Protein AF-A0A819LJT8-F1 (afdb_monomer)

Structure (mmCIF, N/CA/C/O backbone):
data_AF-A0A819LJT8-F1
#
_entry.id   AF-A0A819LJT8-F1
#
loop_
_atom_site.group_PDB
_atom_site.id
_atom_site.type_symbol
_atom_site.label_atom_id
_atom_site.label_alt_id
_atom_site.label_comp_id
_atom_site.label_asym_id
_atom_site.label_entity_id
_atom_site.label_seq_id
_atom_site.pdbx_PDB_ins_code
_atom_site.Cartn_x
_atom_site.Cartn_y
_atom_site.Cartn_z
_atom_site.occupancy
_atom_site.B_iso_or_equiv
_atom_site.auth_seq_id
_atom_site.auth_comp_id
_atom_site.auth_asym_id
_atom_site.auth_atom_id
_atom_site.pdbx_PDB_model_num
ATOM 1 N N . GLN A 1 1 ? 2.805 24.625 14.639 1.00 44.22 1 GLN A N 1
ATOM 2 C CA . GLN A 1 1 ? 3.709 23.530 15.040 1.00 44.22 1 GLN A CA 1
ATOM 3 C C . GLN A 1 1 ? 4.334 23.037 13.746 1.00 44.22 1 GLN A C 1
ATOM 5 O O . GLN A 1 1 ? 3.587 22.482 12.946 1.00 44.22 1 GLN A O 1
ATOM 10 N N . PRO A 1 2 ? 5.593 23.384 13.432 1.00 48.84 2 PRO A N 1
ATOM 11 C CA . PRO A 1 2 ? 6.225 22.863 12.228 1.00 48.84 2 PRO A CA 1
ATOM 12 C C . PRO A 1 2 ? 6.358 21.350 12.404 1.00 48.84 2 PRO A C 1
ATOM 14 O O . PRO A 1 2 ? 6.673 20.894 13.498 1.00 48.84 2 PRO A O 1
ATOM 17 N N . PHE A 1 3 ? 6.037 20.587 11.364 1.00 54.81 3 PHE A N 1
ATOM 18 C CA . PHE A 1 3 ? 6.227 19.141 11.353 1.00 54.81 3 PHE A CA 1
AT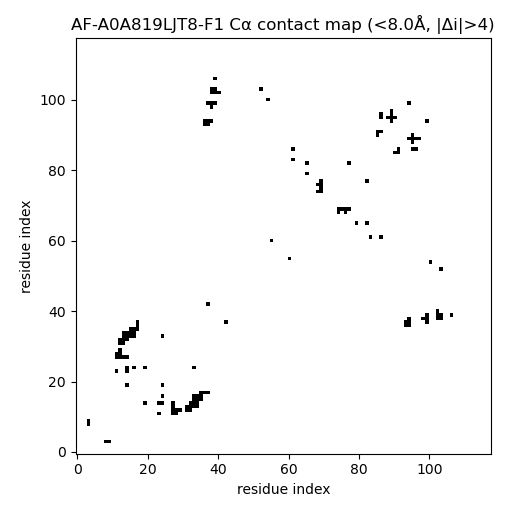OM 19 C C . PHE A 1 3 ? 7.699 18.856 11.670 1.00 54.81 3 PHE A C 1
ATOM 21 O O . PHE A 1 3 ? 8.571 19.302 10.923 1.00 54.81 3 PHE A O 1
ATOM 28 N N . ASP A 1 4 ? 7.956 18.210 12.811 1.00 54.56 4 ASP A N 1
ATOM 29 C CA . ASP A 1 4 ? 9.296 17.843 13.266 1.00 54.56 4 ASP A CA 1
ATOM 30 C C . ASP A 1 4 ? 10.029 17.143 12.107 1.00 54.56 4 ASP A C 1
ATOM 32 O O . ASP A 1 4 ? 9.563 16.145 11.561 1.00 54.56 4 ASP A O 1
ATOM 36 N N . THR A 1 5 ? 11.158 17.709 11.676 1.00 59.12 5 THR A N 1
ATOM 37 C CA . THR A 1 5 ? 11.951 17.259 10.515 1.00 59.12 5 THR A CA 1
ATOM 38 C C . THR A 1 5 ? 12.701 15.943 10.753 1.00 59.12 5 THR A C 1
ATOM 40 O O . THR A 1 5 ? 13.499 15.530 9.911 1.00 59.12 5 THR A O 1
ATOM 43 N N . ASP A 1 6 ? 12.483 15.291 11.896 1.00 77.19 6 ASP A N 1
ATOM 44 C CA . ASP A 1 6 ? 13.071 13.996 12.207 1.00 77.19 6 ASP A CA 1
ATOM 45 C C . ASP A 1 6 ? 12.150 12.872 11.726 1.00 77.19 6 ASP A C 1
ATOM 47 O O . ASP A 1 6 ? 11.093 12.600 12.299 1.00 77.19 6 ASP A O 1
ATOM 51 N N . TYR A 1 7 ? 12.576 12.188 10.663 1.00 74.50 7 TYR A N 1
ATOM 52 C CA . TYR A 1 7 ? 11.880 11.016 10.147 1.00 74.50 7 TYR A CA 1
ATOM 53 C C . TYR A 1 7 ? 11.660 9.963 11.240 1.00 74.50 7 TYR A C 1
ATOM 55 O O . TYR A 1 7 ? 10.617 9.317 11.228 1.00 74.50 7 TYR A O 1
ATOM 63 N N . LYS A 1 8 ? 12.579 9.805 12.204 1.00 78.12 8 LYS A N 1
ATOM 64 C CA . LYS A 1 8 ? 12.410 8.822 13.283 1.00 78.12 8 LYS A CA 1
ATOM 65 C C . LYS A 1 8 ? 11.212 9.146 14.169 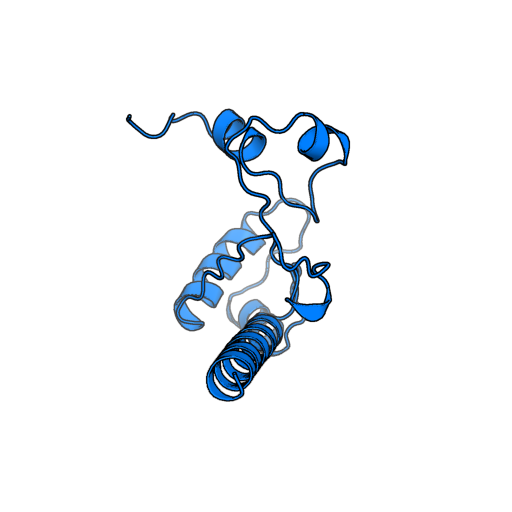1.00 78.12 8 LYS A C 1
ATOM 67 O O . LYS A 1 8 ? 10.364 8.276 14.335 1.00 78.12 8 LYS A O 1
ATOM 72 N N . ASP A 1 9 ? 11.083 10.391 14.634 1.00 81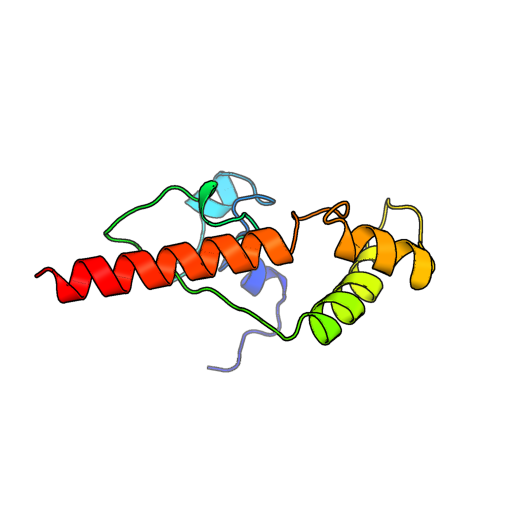.31 9 ASP A N 1
ATOM 73 C CA . ASP A 1 9 ? 9.915 10.826 15.421 1.00 81.31 9 ASP A CA 1
ATOM 74 C C . ASP A 1 9 ? 8.607 10.612 14.641 1.00 81.31 9 ASP A C 1
ATOM 76 O O . ASP A 1 9 ? 7.602 10.177 15.205 1.00 81.31 9 ASP A O 1
ATOM 80 N N . PHE A 1 10 ? 8.618 10.824 13.320 1.00 82.50 10 PHE A N 1
ATOM 81 C CA . PHE A 1 10 ? 7.454 10.527 12.486 1.00 82.50 10 PHE A CA 1
ATOM 82 C C . PHE A 1 10 ? 7.100 9.031 12.473 1.00 82.50 10 PHE A C 1
ATOM 84 O O . PHE A 1 10 ? 5.938 8.678 12.678 1.00 82.50 10 PHE A O 1
ATOM 91 N N . PHE A 1 11 ? 8.064 8.133 12.254 1.00 82.31 11 PHE A N 1
ATOM 92 C CA . PHE A 1 11 ? 7.786 6.690 12.252 1.00 82.31 11 PHE A CA 1
ATOM 93 C C . PHE A 1 11 ? 7.406 6.163 13.647 1.00 82.31 11 PHE A C 1
ATOM 95 O O . PHE A 1 11 ? 6.510 5.330 13.736 1.00 82.31 11 PHE A O 1
ATOM 102 N N . GLU A 1 12 ? 7.971 6.707 14.727 1.00 83.12 12 GLU A N 1
ATOM 103 C CA . GLU A 1 12 ? 7.620 6.347 16.112 1.00 83.12 12 GLU A CA 1
ATOM 104 C C . GLU A 1 12 ? 6.196 6.778 16.513 1.00 83.12 12 GLU A C 1
ATOM 106 O O . GLU A 1 12 ? 5.538 6.119 17.323 1.00 83.12 12 GLU A O 1
ATOM 111 N N . ARG A 1 13 ? 5.683 7.877 15.944 1.00 86.38 13 ARG A N 1
ATOM 112 C CA . ARG A 1 13 ? 4.295 8.334 16.164 1.00 86.38 13 ARG A CA 1
ATOM 113 C C . ARG A 1 13 ? 3.266 7.598 15.314 1.00 86.38 13 ARG A C 1
ATOM 115 O O . ARG A 1 13 ? 2.080 7.611 15.652 1.00 86.38 13 ARG A O 1
ATOM 122 N N . PHE A 1 14 ? 3.709 7.009 14.208 1.00 90.00 14 PHE A N 1
ATOM 123 C CA . PHE A 1 14 ? 2.848 6.384 13.215 1.00 90.00 14 PHE A CA 1
ATOM 124 C C . PHE A 1 14 ? 3.394 5.011 12.789 1.00 90.00 14 PHE A C 1
ATOM 126 O O . PHE A 1 14 ? 3.773 4.850 11.630 1.00 90.00 14 PHE A O 1
ATOM 133 N N . PRO A 1 15 ? 3.464 4.005 13.669 1.00 92.50 15 PRO A N 1
ATOM 134 C CA . PRO A 1 15 ? 3.966 2.688 13.293 1.00 92.50 15 PRO A CA 1
ATOM 135 C C . PRO A 1 15 ? 3.060 2.016 12.247 1.00 92.50 15 PRO A C 1
ATOM 137 O O . PRO A 1 15 ? 1.842 2.235 12.214 1.00 92.50 15 PRO A O 1
ATOM 140 N N . TYR A 1 16 ? 3.664 1.201 11.386 1.00 90.81 16 TYR A N 1
ATOM 141 C CA . TYR A 1 16 ? 2.987 0.303 10.459 1.00 90.81 16 TYR A CA 1
ATOM 142 C C . TYR A 1 16 ? 2.678 -1.023 11.139 1.00 90.81 16 TYR A C 1
ATOM 144 O O . TYR A 1 16 ? 3.586 -1.736 11.559 1.00 90.81 16 TYR A O 1
ATOM 152 N N . VAL A 1 17 ? 1.402 -1.401 11.170 1.00 89.88 17 VAL A N 1
ATOM 153 C CA . VAL A 1 17 ? 0.967 -2.651 11.817 1.00 89.88 17 VAL A CA 1
ATOM 154 C C . VAL A 1 17 ? 1.570 -3.906 11.182 1.00 89.88 17 VAL A C 1
ATOM 156 O O . VAL A 1 17 ? 1.684 -4.926 11.850 1.00 89.88 17 VAL A O 1
ATOM 159 N N . GLU A 1 18 ? 1.943 -3.848 9.902 1.00 89.00 18 GLU A N 1
ATOM 160 C CA . GLU A 1 18 ? 2.524 -4.976 9.171 1.00 89.00 18 GLU A CA 1
ATOM 161 C C . GLU A 1 18 ? 4.061 -4.995 9.107 1.00 89.00 18 GLU A C 1
ATOM 163 O O . GLU A 1 18 ? 4.616 -5.966 8.593 1.00 89.00 18 GLU A O 1
ATOM 168 N N . LEU A 1 19 ? 4.752 -3.952 9.588 1.00 88.81 19 LEU A N 1
ATOM 169 C CA . LEU A 1 19 ? 6.222 -3.855 9.520 1.00 88.81 19 LEU A CA 1
ATOM 170 C C . LEU A 1 19 ? 6.893 -3.659 10.877 1.00 88.81 19 LEU A C 1
ATOM 172 O O . LEU A 1 19 ? 8.014 -4.131 11.059 1.00 88.81 19 LEU A O 1
ATOM 176 N N . ASP A 1 20 ? 6.239 -2.956 11.798 1.00 90.25 20 ASP A N 1
ATOM 177 C CA . ASP A 1 20 ? 6.793 -2.663 13.113 1.00 90.25 20 ASP A CA 1
ATOM 178 C C . ASP A 1 20 ? 6.415 -3.747 14.129 1.00 90.25 20 ASP A C 1
ATOM 180 O O . ASP A 1 20 ? 5.415 -4.455 13.987 1.00 90.25 20 ASP A O 1
ATOM 184 N N . ASP A 1 21 ? 7.237 -3.889 15.169 1.00 89.12 21 ASP A N 1
ATOM 185 C CA . ASP A 1 21 ? 6.978 -4.851 16.234 1.00 89.12 21 ASP A CA 1
ATOM 186 C C . ASP A 1 21 ? 5.836 -4.401 17.168 1.00 89.12 21 ASP A C 1
ATOM 188 O O . ASP A 1 21 ? 5.411 -3.242 17.211 1.00 89.12 21 ASP A O 1
ATOM 192 N N . GLU A 1 22 ? 5.333 -5.342 17.968 1.00 89.62 22 GLU A N 1
ATOM 193 C CA . GLU A 1 22 ? 4.282 -5.070 18.953 1.00 89.62 22 GLU A CA 1
ATOM 194 C C . GLU A 1 22 ? 4.697 -3.982 19.963 1.00 89.62 22 GLU A C 1
ATOM 196 O O . GLU A 1 22 ? 3.868 -3.190 20.418 1.00 89.62 22 GLU A O 1
ATOM 201 N N . GLN A 1 23 ? 5.987 -3.901 20.304 1.00 90.69 23 GLN A N 1
ATOM 202 C CA . GLN A 1 23 ? 6.491 -2.940 21.282 1.00 90.69 23 GLN A CA 1
ATOM 203 C C . GLN A 1 23 ? 6.433 -1.507 20.755 1.00 90.69 23 GLN A C 1
ATOM 205 O O . GLN A 1 23 ? 6.121 -0.605 21.534 1.00 90.69 23 GLN A O 1
ATOM 210 N N . ALA A 1 24 ? 6.672 -1.289 19.463 1.00 89.25 24 ALA A N 1
ATOM 211 C CA . ALA A 1 24 ? 6.509 0.001 18.805 1.00 89.25 24 ALA A CA 1
ATOM 212 C C . ALA A 1 24 ? 5.057 0.486 18.907 1.00 89.25 24 ALA A C 1
ATOM 214 O O . ALA A 1 24 ? 4.812 1.648 19.224 1.00 89.25 24 ALA A O 1
ATOM 215 N N . ILE A 1 25 ? 4.087 -0.418 18.741 1.00 87.88 25 ILE A N 1
ATOM 216 C CA . ILE A 1 25 ? 2.656 -0.108 18.871 1.00 87.88 25 ILE A CA 1
ATOM 217 C C . ILE A 1 25 ? 2.281 0.190 20.330 1.00 87.88 25 ILE A C 1
ATOM 219 O O . ILE A 1 25 ? 1.589 1.174 20.603 1.00 87.88 25 ILE A O 1
ATOM 223 N N . ILE A 1 26 ? 2.744 -0.629 21.282 1.00 89.44 26 ILE A N 1
ATOM 224 C CA . ILE A 1 26 ? 2.460 -0.447 22.716 1.00 89.44 26 ILE A CA 1
ATOM 225 C C . ILE A 1 26 ? 3.057 0.867 23.235 1.00 89.44 26 ILE A C 1
ATOM 227 O O . ILE A 1 26 ? 2.408 1.579 24.004 1.00 89.44 26 ILE A O 1
ATOM 231 N 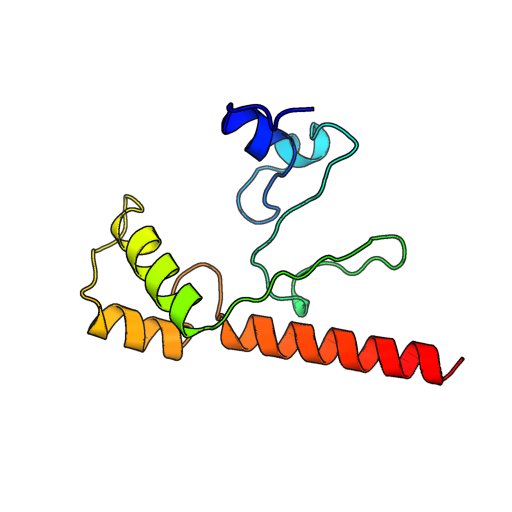N . LYS A 1 27 ? 4.283 1.198 22.814 1.00 89.19 27 LYS A N 1
ATOM 232 C CA . LYS A 1 27 ? 5.018 2.400 23.241 1.00 89.19 27 LYS A CA 1
ATOM 233 C C . LYS A 1 27 ? 4.708 3.635 22.393 1.00 89.19 27 LYS A C 1
ATOM 235 O O . LYS A 1 27 ? 5.232 4.708 22.691 1.00 89.19 27 LYS A O 1
ATOM 240 N N . MET A 1 28 ? 3.859 3.506 21.372 1.00 88.62 28 MET A N 1
ATOM 241 C CA . MET A 1 28 ? 3.493 4.595 20.471 1.00 88.62 28 MET A CA 1
ATOM 242 C C . MET A 1 28 ? 2.978 5.806 21.256 1.00 88.62 28 MET A C 1
ATOM 244 O O . MET A 1 28 ? 2.050 5.717 22.071 1.00 88.62 28 MET A O 1
ATOM 248 N N . ARG A 1 29 ? 3.551 6.975 20.963 1.00 84.25 29 ARG A N 1
ATOM 249 C CA . ARG A 1 29 ? 3.143 8.248 21.563 1.00 84.25 29 ARG A CA 1
ATOM 250 C C . ARG A 1 29 ? 1.697 8.593 21.186 1.00 84.25 29 ARG A C 1
ATOM 252 O O . ARG A 1 29 ? 1.291 8.436 20.037 1.00 84.25 29 ARG A O 1
ATOM 259 N N . ARG A 1 30 ? 0.917 9.111 22.146 1.00 85.56 30 ARG A N 1
ATOM 260 C CA . ARG A 1 30 ? -0.487 9.518 21.938 1.00 85.56 30 ARG A CA 1
ATOM 261 C C . ARG A 1 30 ? -0.686 11.034 22.102 1.00 85.56 30 ARG A C 1
ATOM 263 O O . ARG A 1 30 ? -0.049 11.617 22.980 1.00 85.56 30 ARG A O 1
ATOM 270 N N . PRO A 1 31 ? -1.580 11.666 21.313 1.00 84.25 31 PRO A N 1
ATOM 271 C CA . PRO A 1 31 ? -2.384 11.073 20.236 1.00 84.25 31 PRO A CA 1
ATOM 272 C C . PRO A 1 31 ? -1.527 10.697 19.012 1.00 84.25 31 PRO A C 1
ATOM 274 O O . PRO A 1 31 ? -0.632 11.443 18.627 1.00 84.25 31 PRO A O 1
ATOM 277 N N . GLY A 1 32 ? -1.810 9.533 18.424 1.00 84.69 32 GLY A N 1
ATOM 278 C CA . GLY A 1 32 ? -1.097 8.952 17.281 1.00 84.69 32 GLY A CA 1
ATOM 279 C C . GLY A 1 32 ? -2.033 8.056 16.470 1.00 84.69 32 GLY A C 1
ATOM 280 O O . GLY A 1 32 ? -3.162 7.798 16.901 1.00 84.69 32 GLY A O 1
ATOM 281 N N . ALA A 1 33 ? -1.593 7.607 15.296 1.00 89.94 33 ALA A N 1
ATOM 282 C CA . ALA A 1 33 ? -2.393 6.756 14.417 1.00 89.94 33 ALA A CA 1
ATOM 283 C C . ALA A 1 33 ? -1.569 5.579 13.898 1.00 89.94 33 ALA A C 1
ATOM 285 O O . ALA A 1 33 ? -0.416 5.740 13.513 1.00 89.94 33 ALA A O 1
ATOM 286 N N . LEU A 1 34 ? -2.187 4.404 13.845 1.00 92.00 34 LEU A N 1
ATOM 287 C CA . LEU A 1 34 ? -1.586 3.244 13.201 1.00 92.00 34 LEU A CA 1
ATOM 288 C C . LEU A 1 34 ? -1.697 3.400 11.684 1.00 92.00 34 LEU A C 1
ATOM 290 O O . LEU A 1 34 ? -2.745 3.810 11.176 1.00 92.00 34 LEU A O 1
ATOM 294 N N . ARG A 1 35 ? -0.625 3.069 10.965 1.00 91.56 35 ARG A N 1
ATOM 295 C CA . ARG A 1 35 ? -0.605 3.033 9.501 1.00 91.56 35 ARG A CA 1
ATOM 296 C C . ARG A 1 35 ? -0.671 1.598 9.010 1.00 91.56 35 ARG A C 1
ATOM 298 O O . ARG A 1 35 ? -0.229 0.678 9.692 1.00 91.56 35 ARG A O 1
ATOM 305 N N . SER A 1 36 ? -1.223 1.416 7.817 1.00 91.12 36 SER A N 1
ATOM 306 C CA . SER A 1 36 ? -1.205 0.122 7.152 1.00 91.12 36 SER A CA 1
ATOM 307 C C . SER A 1 36 ? -1.379 0.249 5.646 1.00 91.12 36 SER A C 1
ATOM 309 O O . SER A 1 36 ? -2.124 1.111 5.180 1.00 91.12 36 SER A O 1
ATOM 311 N N . HIS A 1 37 ? -0.727 -0.647 4.909 1.00 90.69 37 HIS A N 1
ATOM 312 C CA . HIS A 1 37 ? -0.983 -0.943 3.498 1.00 90.69 37 HIS A CA 1
ATOM 313 C C . HIS A 1 37 ? -1.809 -2.225 3.313 1.00 90.69 37 HIS A C 1
ATOM 315 O O . HIS A 1 37 ? -1.959 -2.714 2.191 1.00 90.69 37 HIS A O 1
ATOM 321 N N . LEU A 1 38 ? -2.301 -2.826 4.401 1.00 90.62 38 LEU A N 1
ATOM 322 C CA . LEU A 1 38 ? -3.133 -4.018 4.319 1.00 90.62 38 LEU A CA 1
ATOM 323 C C . LEU A 1 38 ? -4.499 -3.680 3.705 1.00 90.62 38 LEU A C 1
ATOM 325 O O . LEU A 1 38 ? -5.072 -2.630 4.008 1.00 90.62 38 LEU A O 1
ATOM 329 N N . PRO A 1 39 ? -5.064 -4.580 2.884 1.00 90.00 39 PRO A N 1
ATOM 330 C CA . PRO A 1 39 ? -6.432 -4.428 2.417 1.00 90.00 39 PRO A CA 1
ATOM 331 C C . PRO A 1 39 ? -7.408 -4.425 3.600 1.00 90.00 39 PRO A C 1
ATOM 333 O O . PRO A 1 39 ? -7.182 -5.081 4.620 1.00 90.00 39 PRO A O 1
ATOM 336 N N . MET A 1 40 ? -8.531 -3.718 3.448 1.00 87.50 40 MET A N 1
ATOM 337 C CA . MET A 1 40 ? -9.503 -3.495 4.530 1.00 87.50 40 MET A CA 1
ATOM 338 C C . MET A 1 40 ? -10.047 -4.784 5.161 1.00 87.50 40 MET A C 1
ATOM 340 O O . MET A 1 40 ? -10.389 -4.785 6.338 1.00 87.50 40 MET A O 1
ATOM 344 N N . ASN A 1 41 ? -10.098 -5.890 4.414 1.00 88.25 41 ASN A N 1
ATOM 345 C CA . ASN A 1 41 ? -10.531 -7.198 4.917 1.00 88.25 41 ASN A CA 1
ATOM 346 C C . ASN A 1 41 ? -9.501 -7.900 5.825 1.00 88.25 41 ASN A C 1
ATOM 348 O O . ASN A 1 41 ? -9.839 -8.889 6.470 1.00 88.25 41 ASN A O 1
ATOM 352 N N . ARG A 1 42 ? -8.256 -7.413 5.881 1.00 90.19 42 ARG A N 1
ATOM 353 C CA . ARG A 1 42 ? -7.194 -7.912 6.772 1.00 90.19 42 ARG A CA 1
ATOM 354 C C . ARG A 1 42 ? -6.968 -7.021 7.989 1.00 90.19 42 ARG A C 1
ATOM 356 O O . ARG A 1 42 ? -6.215 -7.401 8.880 1.00 90.19 42 ARG A O 1
ATOM 363 N N . ILE A 1 43 ? -7.611 -5.857 8.042 1.00 89.31 43 ILE A N 1
ATOM 364 C CA . ILE A 1 43 ? -7.556 -4.961 9.196 1.00 89.31 43 ILE A CA 1
ATOM 365 C C . ILE A 1 43 ? -8.707 -5.326 10.146 1.00 89.31 43 ILE A C 1
ATOM 367 O O . ILE A 1 43 ? -9.868 -5.267 9.732 1.00 89.31 43 ILE A O 1
ATOM 371 N N . PRO A 1 44 ? -8.436 -5.667 11.422 1.00 88.38 44 PRO A N 1
ATOM 372 C CA . PRO A 1 44 ? -9.487 -5.911 12.400 1.00 88.38 44 PRO A CA 1
ATOM 373 C C . PRO A 1 44 ? -10.410 -4.697 12.532 1.00 88.38 44 PRO A C 1
ATOM 375 O O . PRO A 1 44 ? -9.970 -3.570 12.792 1.00 88.38 44 PRO A O 1
ATOM 378 N N . TYR A 1 45 ? -11.707 -4.923 12.344 1.00 86.94 45 TYR A N 1
ATOM 379 C CA . TYR A 1 45 ? -12.688 -3.858 12.465 1.00 86.94 45 TYR A CA 1
ATOM 380 C C . TYR A 1 45 ? -13.037 -3.582 13.932 1.00 86.94 45 TYR A C 1
ATOM 382 O O . TYR A 1 45 ? -13.284 -4.498 14.712 1.00 86.94 45 TYR A O 1
ATOM 390 N N . ASN A 1 46 ? -13.104 -2.302 14.288 1.00 88.81 46 ASN A N 1
ATOM 391 C CA . ASN A 1 46 ? -13.556 -1.814 15.581 1.00 88.81 46 ASN A CA 1
ATOM 392 C C . ASN A 1 46 ? -14.474 -0.604 15.362 1.00 88.81 46 ASN A C 1
ATOM 394 O O . ASN A 1 46 ? -14.072 0.383 14.745 1.00 88.81 46 ASN A O 1
ATOM 398 N N . SER A 1 47 ? -15.699 -0.664 15.887 1.00 88.81 47 SER A N 1
ATOM 399 C CA . SER A 1 47 ? -16.699 0.401 15.733 1.00 88.81 47 SER A CA 1
ATOM 400 C C . SER A 1 47 ? -16.319 1.712 16.429 1.00 88.81 47 SER A C 1
ATOM 402 O O . SER A 1 47 ? -16.804 2.769 16.039 1.00 88.81 47 SER A O 1
ATOM 404 N N . GLN A 1 48 ? -15.430 1.661 17.424 1.00 90.75 48 GLN A N 1
ATOM 405 C CA . GLN A 1 48 ? -14.925 2.834 18.145 1.00 90.75 48 GLN A CA 1
ATOM 406 C C . GLN A 1 48 ? -13.703 3.473 17.467 1.00 90.75 48 GLN A C 1
ATOM 408 O O . GLN A 1 48 ? -13.271 4.558 17.859 1.00 90.75 48 GLN A O 1
ATOM 413 N N . ALA A 1 49 ? -13.118 2.811 16.464 1.00 90.31 49 ALA A N 1
ATOM 414 C CA . ALA A 1 49 ? -11.961 3.321 15.741 1.00 90.31 49 ALA A CA 1
ATOM 415 C C . ALA A 1 49 ? -12.380 4.184 14.541 1.00 90.31 49 ALA A C 1
ATOM 417 O O . ALA A 1 49 ? -13.386 3.937 13.873 1.00 90.31 49 ALA A O 1
ATOM 418 N N . LYS A 1 50 ? -11.559 5.192 14.231 1.00 89.62 50 LYS A N 1
ATOM 419 C CA . LYS A 1 50 ? -11.681 5.990 13.006 1.00 89.62 50 LYS A CA 1
ATOM 420 C C . LYS A 1 50 ? -10.697 5.466 11.968 1.00 89.62 50 LYS A C 1
ATOM 422 O O . LYS A 1 50 ? -9.536 5.229 12.283 1.00 89.62 50 LYS A O 1
ATOM 427 N N . TYR A 1 51 ? -11.170 5.326 10.735 1.00 89.12 51 TYR A N 1
ATOM 428 C CA . TYR A 1 51 ? -10.390 4.818 9.611 1.00 89.12 51 TYR A CA 1
ATOM 429 C C . TYR A 1 51 ? -10.244 5.929 8.577 1.00 89.12 51 TYR A C 1
ATOM 431 O O . TYR A 1 51 ? -11.244 6.520 8.171 1.00 89.12 51 TYR A O 1
ATOM 439 N N . ILE A 1 52 ? -9.008 6.208 8.167 1.00 90.12 52 ILE A N 1
ATOM 440 C CA . ILE A 1 52 ? -8.686 7.169 7.112 1.00 90.12 52 ILE A CA 1
ATOM 441 C 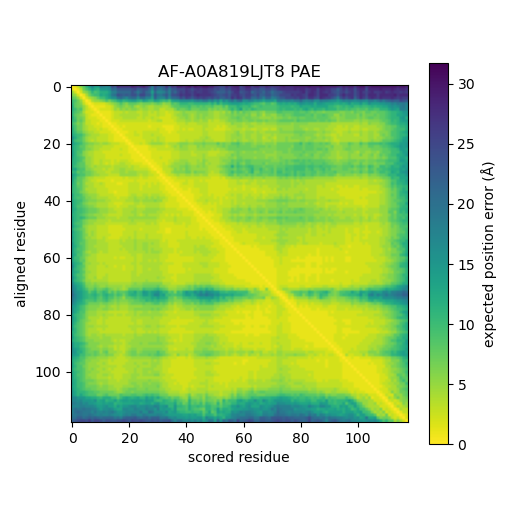C . ILE A 1 52 ? -8.025 6.376 5.989 1.00 90.12 52 ILE A C 1
ATOM 443 O O . ILE A 1 52 ? -6.952 5.812 6.191 1.00 90.12 52 ILE A O 1
ATOM 447 N N . CYS A 1 53 ? -8.668 6.322 4.824 1.00 89.88 53 CYS A N 1
ATOM 448 C CA . CYS A 1 53 ? -8.082 5.723 3.631 1.00 89.88 53 CYS A CA 1
ATOM 449 C C . CYS A 1 53 ? -7.525 6.821 2.722 1.00 89.88 53 CYS A C 1
ATOM 451 O O . CYS A 1 53 ? -8.183 7.837 2.493 1.00 89.88 53 CYS A O 1
ATOM 453 N N . VAL A 1 54 ? -6.316 6.613 2.203 1.00 91.19 54 VAL A N 1
ATOM 454 C CA . VAL A 1 54 ? -5.666 7.529 1.264 1.00 91.19 54 VAL A CA 1
ATOM 455 C C . VAL A 1 54 ? -5.546 6.832 -0.083 1.00 91.19 54 VAL A C 1
ATOM 457 O O . VAL A 1 54 ? -4.790 5.876 -0.231 1.00 91.19 54 VAL A O 1
ATOM 460 N N . ILE A 1 55 ? -6.279 7.336 -1.073 1.00 90.81 55 ILE A N 1
ATOM 461 C CA . ILE A 1 55 ? -6.264 6.838 -2.449 1.00 90.81 55 ILE A CA 1
ATOM 462 C C . ILE A 1 55 ? -5.642 7.914 -3.344 1.00 90.81 55 ILE A C 1
ATOM 464 O O . ILE A 1 55 ? -5.864 9.109 -3.159 1.00 90.81 55 ILE A O 1
ATOM 468 N N . ARG A 1 56 ? -4.838 7.490 -4.319 1.00 94.56 56 ARG A N 1
ATOM 469 C CA . ARG A 1 56 ? -4.196 8.353 -5.324 1.00 94.56 56 ARG A CA 1
ATOM 470 C C . ARG A 1 56 ? -4.429 7.792 -6.717 1.00 94.56 56 ARG A C 1
ATOM 472 O O . ARG A 1 56 ? -4.699 6.607 -6.839 1.00 94.56 56 ARG A O 1
ATOM 479 N N . ASN A 1 57 ? -4.272 8.608 -7.757 1.00 95.94 57 ASN A N 1
ATOM 480 C CA . ASN A 1 57 ? -4.343 8.134 -9.140 1.00 95.94 57 ASN A CA 1
ATOM 481 C C . ASN A 1 57 ? -3.386 6.934 -9.352 1.00 95.94 57 ASN A C 1
ATOM 483 O O . ASN A 1 57 ? -2.199 7.066 -9.039 1.00 95.94 57 ASN A O 1
ATOM 487 N N . PRO A 1 58 ? -3.852 5.787 -9.889 1.00 95.06 58 PRO A N 1
ATOM 488 C CA . PRO A 1 58 ? -3.023 4.589 -10.055 1.00 95.06 58 PRO A CA 1
ATOM 489 C C . PRO A 1 58 ? -1.785 4.819 -10.928 1.00 95.06 58 PRO A C 1
ATOM 491 O O . PRO A 1 58 ? -0.770 4.157 -10.728 1.00 95.06 58 PRO A O 1
ATOM 494 N N . LYS A 1 59 ? -1.825 5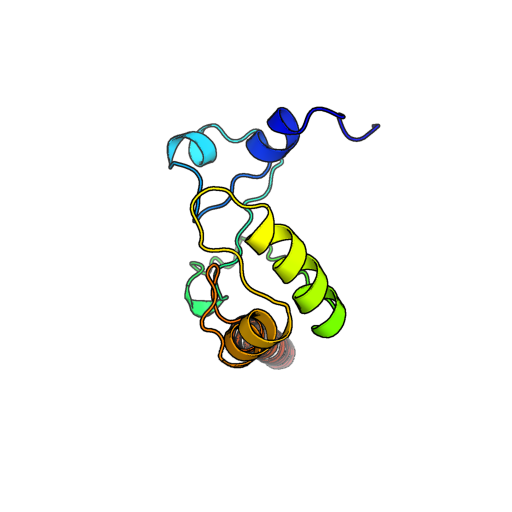.784 -11.858 1.00 95.81 59 LYS A N 1
ATOM 495 C CA . LYS A 1 59 ? -0.659 6.160 -12.673 1.00 95.81 59 LYS A CA 1
ATOM 496 C C . LYS A 1 59 ? 0.454 6.752 -11.807 1.00 95.81 59 LYS A C 1
ATOM 498 O O . LYS A 1 59 ? 1.608 6.348 -11.931 1.00 95.81 59 LYS A O 1
ATOM 503 N N . ASP A 1 60 ? 0.098 7.642 -10.881 1.00 97.31 60 ASP A N 1
ATOM 504 C CA . ASP A 1 60 ? 1.056 8.254 -9.953 1.00 97.31 60 ASP A CA 1
ATOM 505 C C . ASP A 1 60 ? 1.581 7.233 -8.940 1.00 97.31 60 ASP A C 1
ATOM 507 O O . ASP A 1 60 ? 2.766 7.237 -8.603 1.00 97.31 60 ASP A O 1
ATOM 511 N N . VAL A 1 61 ? 0.705 6.337 -8.469 1.00 96.44 61 VAL A N 1
ATOM 512 C CA . VAL A 1 61 ? 1.082 5.242 -7.563 1.00 96.44 61 VAL A CA 1
ATOM 513 C C . VAL A 1 61 ? 2.084 4.315 -8.240 1.00 96.44 61 VAL A C 1
ATOM 515 O O . VAL A 1 61 ? 3.120 4.028 -7.650 1.00 96.44 61 VAL A O 1
ATOM 518 N N . CYS A 1 62 ? 1.824 3.906 -9.484 1.00 97.06 62 CYS A N 1
ATOM 519 C CA . CYS A 1 62 ? 2.710 3.027 -10.240 1.00 97.06 62 CYS A CA 1
ATOM 520 C C . CYS A 1 62 ? 4.119 3.621 -10.376 1.00 97.06 62 CYS A C 1
ATOM 522 O O . CYS A 1 62 ? 5.104 2.943 -10.092 1.00 97.06 62 CYS A O 1
ATOM 524 N N . VAL A 1 63 ? 4.235 4.895 -10.764 1.00 96.88 63 VAL A N 1
ATOM 525 C CA . VAL A 1 63 ? 5.544 5.555 -10.920 1.00 96.88 63 VAL A CA 1
ATOM 526 C C . VAL A 1 63 ? 6.250 5.719 -9.572 1.00 96.88 63 VAL A C 1
ATOM 528 O O . VAL A 1 63 ? 7.435 5.406 -9.452 1.00 96.88 63 VAL A O 1
ATOM 531 N N . SER A 1 64 ? 5.530 6.161 -8.536 1.00 96.31 64 SER A N 1
ATOM 532 C CA . SER A 1 64 ? 6.088 6.293 -7.185 1.00 96.31 64 SER A CA 1
ATOM 533 C C . SER A 1 64 ? 6.585 4.950 -6.650 1.00 96.31 64 SER A C 1
ATOM 535 O O . SER A 1 64 ? 7.656 4.880 -6.044 1.00 96.31 64 SER A O 1
ATOM 537 N N . TYR A 1 65 ? 5.822 3.881 -6.876 1.00 95.81 65 TYR A N 1
ATOM 538 C CA . TYR A 1 65 ? 6.168 2.557 -6.390 1.00 95.81 65 TYR A CA 1
ATOM 539 C C . TYR A 1 65 ? 7.334 1.956 -7.187 1.00 95.81 65 TYR A C 1
ATOM 541 O O . TYR A 1 65 ? 8.229 1.368 -6.590 1.00 95.81 65 TYR A O 1
ATOM 549 N N . TYR A 1 66 ? 7.421 2.200 -8.495 1.00 96.62 66 TYR A N 1
ATOM 550 C CA . TYR A 1 66 ? 8.581 1.806 -9.300 1.00 96.62 66 TYR A CA 1
ATOM 551 C C . TYR A 1 66 ? 9.893 2.381 -8.744 1.00 96.62 66 TYR A C 1
ATOM 553 O O . TYR A 1 66 ? 10.874 1.655 -8.558 1.00 96.62 66 TYR A O 1
ATOM 561 N N . ILE A 1 67 ? 9.900 3.681 -8.430 1.00 95.81 67 ILE A N 1
ATOM 562 C CA . ILE A 1 67 ? 11.074 4.358 -7.863 1.00 95.81 67 ILE A CA 1
ATOM 563 C C . ILE A 1 67 ? 11.405 3.781 -6.483 1.00 95.81 67 ILE A C 1
ATOM 565 O O . ILE A 1 67 ? 12.567 3.464 -6.219 1.00 95.81 67 ILE A O 1
ATOM 569 N N . PHE A 1 68 ? 10.396 3.604 -5.623 1.00 93.75 68 PHE A N 1
ATOM 570 C CA . PHE A 1 68 ? 10.580 3.015 -4.296 1.00 93.75 68 PHE A CA 1
ATOM 571 C C . PHE A 1 68 ? 11.145 1.592 -4.384 1.00 93.75 68 PHE A C 1
ATOM 573 O O . PHE A 1 68 ? 12.178 1.312 -3.785 1.00 93.75 68 PHE A O 1
ATOM 580 N N . TYR A 1 69 ? 10.535 0.721 -5.190 1.00 94.25 69 TYR A N 1
ATOM 581 C CA . TYR A 1 69 ? 10.931 -0.676 -5.364 1.00 94.25 69 TYR A CA 1
ATOM 582 C C . TYR A 1 69 ? 12.389 -0.804 -5.814 1.00 94.25 69 TYR A C 1
ATOM 584 O O . TYR A 1 69 ? 13.150 -1.580 -5.249 1.00 94.25 69 TYR A O 1
ATOM 592 N N . ASN A 1 70 ? 12.812 0.007 -6.785 1.00 92.94 70 ASN A N 1
ATOM 593 C CA . ASN A 1 70 ? 14.178 -0.026 -7.313 1.00 92.94 70 ASN A CA 1
ATOM 594 C C . ASN A 1 70 ? 15.227 0.675 -6.436 1.00 92.94 70 ASN A C 1
ATOM 596 O O . ASN A 1 70 ? 16.422 0.613 -6.759 1.00 92.94 70 ASN A O 1
ATOM 600 N N . THR A 1 71 ? 14.786 1.363 -5.383 1.00 92.06 71 THR A N 1
ATOM 601 C CA . THR A 1 71 ? 15.636 1.978 -4.350 1.00 92.06 71 THR A CA 1
ATOM 602 C C . THR A 1 71 ? 15.665 1.125 -3.082 1.00 92.06 71 THR A C 1
ATOM 604 O O . THR A 1 71 ? 16.612 1.205 -2.301 1.00 92.06 71 THR A O 1
ATOM 607 N N . TRP A 1 72 ? 14.654 0.279 -2.883 1.00 87.75 72 TRP A N 1
ATOM 608 C CA . TRP A 1 72 ? 14.585 -0.645 -1.767 1.00 87.75 72 TRP A CA 1
ATOM 609 C C . TRP A 1 72 ? 15.692 -1.696 -1.903 1.00 87.75 72 TRP A C 1
ATOM 611 O O . TRP A 1 72 ? 15.755 -2.455 -2.870 1.00 87.75 72 TRP A O 1
ATOM 621 N N . GLY A 1 73 ? 16.630 -1.700 -0.956 1.00 78.94 73 GLY A N 1
ATOM 622 C CA . GLY A 1 73 ? 17.724 -2.666 -0.946 1.00 78.94 73 GLY A CA 1
ATOM 623 C C . GLY A 1 73 ? 17.212 -4.102 -0.799 1.00 78.94 73 GLY A C 1
ATOM 624 O O . GLY A 1 73 ? 16.235 -4.351 -0.100 1.00 78.94 73 GLY A O 1
ATOM 625 N N . GLY A 1 74 ? 17.893 -5.056 -1.437 1.00 79.44 74 GLY A N 1
ATOM 626 C CA . GLY A 1 74 ? 17.599 -6.487 -1.286 1.00 79.44 74 GLY A CA 1
ATOM 627 C C . GLY A 1 74 ? 16.614 -7.076 -2.300 1.00 79.44 74 GLY A C 1
ATOM 628 O O . GLY A 1 74 ? 16.368 -8.278 -2.253 1.00 79.44 74 GLY A O 1
ATOM 629 N N . VAL A 1 75 ? 16.100 -6.287 -3.251 1.00 84.12 75 VAL A N 1
ATOM 630 C CA . VAL A 1 75 ? 15.300 -6.796 -4.378 1.00 84.12 75 VAL A CA 1
ATOM 631 C C . VAL A 1 75 ? 16.024 -6.632 -5.713 1.00 84.12 75 VAL A C 1
ATOM 633 O O . VAL A 1 75 ? 16.847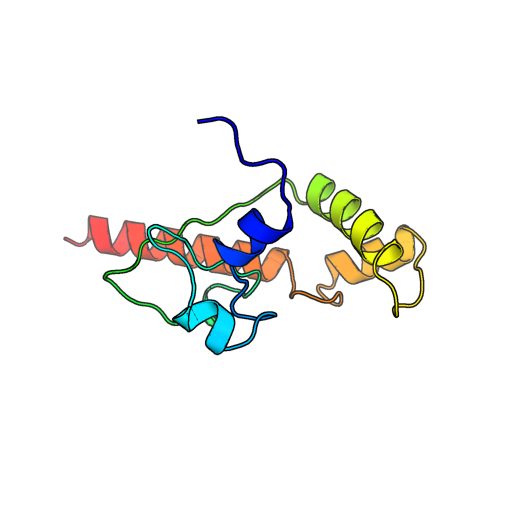 -5.734 -5.908 1.00 84.12 75 VAL A O 1
ATOM 636 N N . ARG A 1 76 ? 15.725 -7.524 -6.664 1.00 89.06 76 ARG A N 1
ATOM 637 C CA . ARG A 1 76 ? 16.222 -7.402 -8.038 1.00 89.06 76 ARG A CA 1
ATOM 638 C C . ARG A 1 76 ? 15.591 -6.169 -8.677 1.00 89.06 76 ARG A C 1
ATOM 640 O O . ARG A 1 76 ? 14.372 -6.079 -8.748 1.00 89.06 76 ARG A O 1
ATOM 647 N N . ARG A 1 77 ? 16.419 -5.273 -9.214 1.00 92.69 77 ARG A N 1
ATOM 648 C CA . ARG A 1 77 ? 15.929 -4.109 -9.961 1.00 92.69 77 ARG A CA 1
ATOM 649 C C . ARG A 1 77 ? 15.167 -4.558 -11.207 1.00 92.69 77 ARG A C 1
ATOM 651 O O . ARG A 1 77 ? 15.625 -5.449 -11.929 1.00 92.69 77 ARG A O 1
ATOM 658 N N . LEU A 1 78 ? 14.033 -3.920 -11.453 1.00 94.81 78 LEU A N 1
ATOM 659 C CA . LEU A 1 78 ? 13.189 -4.145 -12.621 1.00 94.81 78 LEU A CA 1
ATOM 660 C C . LEU A 1 78 ? 13.273 -2.937 -13.547 1.00 94.81 78 LEU A C 1
ATOM 662 O O . LEU A 1 78 ? 13.403 -1.804 -13.080 1.00 94.81 78 LEU A O 1
ATOM 666 N N . ASN A 1 79 ? 13.172 -3.170 -14.855 1.00 97.06 79 ASN A N 1
ATOM 667 C CA . ASN A 1 79 ? 12.833 -2.078 -15.763 1.00 97.06 79 ASN A CA 1
ATOM 668 C C . ASN A 1 79 ? 11.345 -1.712 -15.601 1.00 97.06 79 ASN A C 1
ATOM 670 O O . ASN A 1 79 ? 10.586 -2.430 -14.942 1.00 97.06 79 ASN A O 1
ATOM 674 N N . PHE A 1 80 ? 10.940 -0.574 -16.163 1.00 97.31 80 PHE A N 1
ATOM 675 C CA . PHE A 1 80 ? 9.585 -0.070 -15.963 1.00 97.31 80 PHE A CA 1
ATOM 676 C C . PHE A 1 80 ? 8.515 -1.020 -16.513 1.00 97.31 80 PHE A C 1
ATOM 678 O O . PHE A 1 80 ? 7.544 -1.272 -15.813 1.00 97.31 80 PHE A O 1
ATOM 685 N N . ASP A 1 81 ? 8.719 -1.611 -17.691 1.00 98.06 81 ASP A N 1
ATOM 686 C CA . ASP A 1 81 ? 7.732 -2.507 -18.312 1.00 98.06 81 ASP A CA 1
ATOM 687 C C . ASP A 1 81 ? 7.494 -3.765 -17.464 1.00 98.06 81 ASP A C 1
ATOM 689 O O . ASP A 1 81 ? 6.358 -4.130 -17.175 1.00 98.06 81 ASP A O 1
ATOM 693 N N . GLN A 1 82 ? 8.567 -4.394 -16.976 1.00 97.31 82 GLN A N 1
ATOM 694 C CA . GLN A 1 82 ? 8.481 -5.548 -16.075 1.00 97.31 82 GLN A CA 1
ATOM 695 C C . GLN A 1 82 ? 7.772 -5.199 -14.767 1.00 97.31 82 GLN A C 1
ATOM 697 O O . GLN A 1 82 ? 6.960 -5.978 -14.269 1.00 97.31 82 GLN A O 1
ATOM 702 N N . PHE A 1 83 ? 8.100 -4.039 -14.195 1.00 97.19 83 PHE A N 1
ATOM 703 C CA . PHE A 1 83 ? 7.448 -3.559 -12.986 1.00 97.19 83 PHE A CA 1
ATOM 704 C C . PHE A 1 83 ? 5.959 -3.294 -13.225 1.00 97.19 83 PHE A C 1
ATOM 706 O O . PHE A 1 83 ? 5.137 -3.707 -12.413 1.00 97.19 83 PHE A O 1
ATOM 713 N N . PHE A 1 84 ? 5.614 -2.631 -14.329 1.00 97.50 84 PHE A N 1
ATOM 714 C CA . PHE A 1 84 ? 4.245 -2.272 -14.681 1.00 97.50 84 PHE A CA 1
ATOM 715 C C . PHE A 1 84 ? 3.364 -3.513 -14.845 1.00 97.50 84 PHE A C 1
ATOM 717 O O . PHE A 1 84 ? 2.282 -3.570 -14.264 1.00 97.50 84 PHE A O 1
ATOM 724 N N . GLU A 1 85 ? 3.854 -4.542 -15.540 1.00 97.75 85 GLU A N 1
ATOM 725 C CA . GLU A 1 85 ? 3.148 -5.823 -15.665 1.00 97.75 85 GLU A CA 1
ATOM 726 C C . GLU A 1 85 ? 2.885 -6.469 -14.297 1.00 97.75 85 GLU A C 1
ATOM 728 O O . GLU A 1 85 ? 1.768 -6.898 -14.006 1.00 97.75 85 GLU A O 1
ATOM 733 N N . LEU A 1 86 ? 3.883 -6.488 -13.407 1.00 96.69 86 LEU A N 1
ATOM 734 C CA . LEU A 1 86 ? 3.707 -7.017 -12.050 1.00 9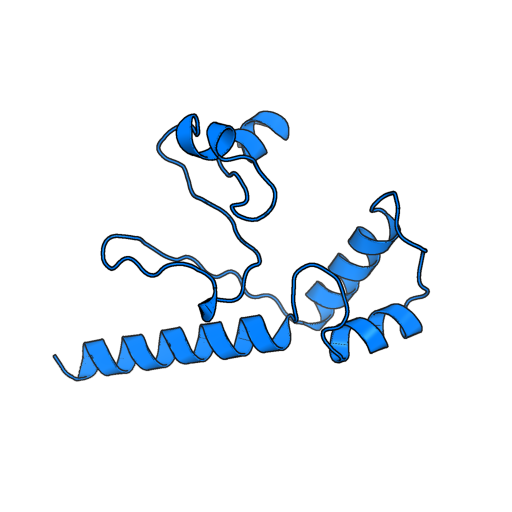6.69 86 LEU A CA 1
ATOM 735 C C . LEU A 1 86 ? 2.761 -6.159 -11.201 1.00 96.69 86 LEU A C 1
ATOM 737 O O . LEU A 1 86 ? 2.017 -6.712 -10.390 1.00 96.69 86 LEU A O 1
ATOM 741 N N . PHE A 1 87 ? 2.779 -4.837 -11.380 1.00 96.56 87 PHE A N 1
ATOM 742 C CA . PHE A 1 87 ? 1.889 -3.899 -10.698 1.00 96.56 87 PHE A CA 1
ATOM 743 C C . PHE A 1 87 ? 0.430 -4.135 -11.089 1.00 96.56 87 PHE A C 1
ATOM 745 O O . PHE A 1 87 ? -0.411 -4.293 -10.209 1.00 96.56 87 PHE A O 1
ATOM 752 N N . ILE A 1 88 ? 0.137 -4.231 -12.389 1.00 96.69 88 ILE A N 1
ATOM 753 C CA . ILE A 1 88 ? -1.217 -4.502 -12.894 1.00 96.69 88 ILE A CA 1
ATOM 754 C C . ILE A 1 88 ? -1.707 -5.895 -12.482 1.00 96.69 88 ILE A C 1
ATOM 756 O O . ILE A 1 88 ? -2.891 -6.070 -12.213 1.00 96.69 88 ILE A O 1
ATOM 760 N N . GLN A 1 89 ? -0.810 -6.879 -12.390 1.00 96.00 89 GLN A N 1
ATOM 761 C CA . GLN A 1 89 ? -1.147 -8.226 -11.918 1.00 96.00 89 GLN A CA 1
ATOM 762 C C . GLN A 1 89 ? -1.289 -8.330 -10.389 1.00 96.00 89 GLN A C 1
ATOM 764 O O . GLN A 1 89 ? -1.602 -9.413 -9.897 1.00 96.00 89 GLN A O 1
ATOM 769 N N . GLY A 1 90 ? -0.994 -7.270 -9.626 1.00 94.38 90 GLY A N 1
ATOM 770 C CA . GLY A 1 90 ? -1.025 -7.317 -8.161 1.00 94.38 90 GLY A CA 1
ATOM 771 C C . GLY A 1 90 ? 0.050 -8.224 -7.546 1.00 94.38 90 GLY A C 1
ATOM 772 O O . GLY A 1 90 ? -0.121 -8.747 -6.447 1.00 94.38 90 GLY A O 1
ATOM 773 N N . ARG A 1 91 ? 1.161 -8.457 -8.259 1.00 94.06 91 ARG A N 1
ATOM 774 C CA . ARG A 1 91 ? 2.225 -9.416 -7.886 1.00 94.06 91 ARG A CA 1
ATOM 775 C C . ARG A 1 91 ? 3.475 -8.756 -7.309 1.00 94.06 91 ARG A C 1
ATOM 777 O O . ARG A 1 91 ? 4.529 -9.388 -7.218 1.00 94.06 91 ARG A O 1
ATOM 784 N N . LEU A 1 92 ? 3.368 -7.487 -6.938 1.00 92.19 92 LEU A N 1
ATOM 785 C CA . LEU A 1 92 ? 4.396 -6.774 -6.194 1.00 92.19 92 LEU A CA 1
ATOM 786 C C . LEU A 1 92 ? 4.194 -6.955 -4.676 1.00 92.19 92 LEU A C 1
ATOM 788 O O . LEU A 1 92 ? 3.119 -7.366 -4.234 1.00 92.19 92 LEU A O 1
ATOM 792 N N . PRO A 1 93 ? 5.224 -6.678 -3.857 1.00 88.62 93 PRO A N 1
ATOM 793 C CA . PRO A 1 93 ? 5.067 -6.574 -2.406 1.00 88.62 93 PRO A CA 1
ATOM 794 C C . PRO A 1 93 ? 3.970 -5.569 -1.988 1.00 88.62 93 PRO A C 1
ATOM 796 O O . PRO A 1 93 ? 3.503 -4.767 -2.785 1.00 88.62 93 PRO A O 1
ATOM 799 N N . PHE A 1 94 ? 3.574 -5.580 -0.713 1.00 85.44 94 PHE A N 1
ATOM 800 C CA . PHE A 1 94 ? 2.582 -4.640 -0.151 1.00 85.44 94 PHE A CA 1
ATOM 801 C C . PHE A 1 94 ? 1.158 -4.714 -0.735 1.00 85.44 94 PHE A C 1
ATOM 803 O O . PHE A 1 94 ? 0.396 -3.758 -0.617 1.00 85.44 94 PHE A O 1
ATOM 810 N N . ASN A 1 95 ? 0.764 -5.898 -1.217 1.00 87.62 95 ASN A N 1
ATOM 811 C CA . ASN A 1 95 ? -0.574 -6.228 -1.726 1.00 87.62 95 ASN A CA 1
ATOM 812 C C . ASN A 1 95 ? -0.909 -5.603 -3.091 1.00 87.62 95 ASN A C 1
ATOM 814 O O . ASN A 1 95 ? -0.232 -4.712 -3.598 1.00 87.62 95 ASN A O 1
ATOM 818 N N . ASP A 1 96 ? -1.988 -6.105 -3.689 1.00 93.31 96 ASP A N 1
ATOM 819 C CA . ASP A 1 96 ? -2.549 -5.571 -4.925 1.00 93.31 96 ASP A CA 1
ATOM 820 C C . ASP A 1 96 ? -3.275 -4.243 -4.658 1.00 93.31 96 ASP A C 1
ATOM 822 O O . ASP A 1 96 ? -4.237 -4.176 -3.887 1.00 93.31 96 ASP A O 1
ATOM 826 N N . TYR A 1 97 ? -2.815 -3.183 -5.326 1.00 93.62 97 TYR A N 1
ATOM 827 C CA . TYR A 1 97 ? -3.390 -1.847 -5.229 1.00 93.62 97 TYR A CA 1
ATOM 828 C C . TYR A 1 97 ? -4.872 -1.811 -5.632 1.00 93.62 97 TYR A C 1
ATOM 830 O O . TYR A 1 97 ? -5.671 -1.151 -4.963 1.00 93.62 97 TYR A O 1
ATOM 838 N N . PHE A 1 98 ? -5.256 -2.506 -6.707 1.00 93.62 98 PHE A N 1
ATOM 839 C CA . PHE A 1 98 ? -6.630 -2.466 -7.215 1.00 93.62 98 PHE A CA 1
ATOM 840 C C . PHE A 1 98 ? -7.583 -3.225 -6.299 1.00 93.62 98 PHE A C 1
ATOM 842 O O . PHE A 1 98 ? -8.705 -2.773 -6.069 1.00 93.62 98 PHE A O 1
ATOM 849 N N . GLU A 1 99 ? -7.117 -4.321 -5.707 1.00 92.31 99 GLU A N 1
ATOM 850 C CA . GLU A 1 99 ? -7.871 -5.044 -4.689 1.00 92.31 99 GLU A CA 1
ATOM 851 C C . GLU A 1 99 ? -8.054 -4.201 -3.418 1.00 92.31 99 GLU A C 1
ATOM 853 O O . GLU A 1 99 ? -9.165 -4.096 -2.893 1.00 92.31 99 GLU A O 1
ATOM 858 N N . CYS A 1 100 ? -6.999 -3.522 -2.950 1.00 91.75 100 CYS A N 1
ATOM 859 C CA . CYS A 1 100 ? -7.098 -2.576 -1.836 1.00 91.75 100 CYS A CA 1
ATOM 860 C C . CYS A 1 100 ? -8.111 -1.454 -2.124 1.00 91.75 100 CYS A C 1
ATOM 862 O O . CYS A 1 100 ? -8.906 -1.098 -1.248 1.00 91.75 100 CYS A O 1
ATOM 864 N N . LEU A 1 101 ? -8.114 -0.920 -3.349 1.00 92.19 101 LEU A N 1
ATOM 865 C CA . LEU A 1 101 ? -9.068 0.096 -3.790 1.00 92.19 101 LEU A CA 1
ATOM 866 C C . LEU A 1 101 ? -10.509 -0.439 -3.792 1.00 92.19 101 LEU A C 1
ATOM 868 O O . LEU A 1 101 ? -11.388 0.190 -3.202 1.00 92.19 101 LEU A O 1
ATOM 872 N N . ARG A 1 102 ? -10.744 -1.614 -4.392 1.00 92.94 102 ARG A N 1
ATOM 873 C CA . ARG A 1 102 ? -12.064 -2.261 -4.464 1.00 92.94 102 ARG A CA 1
ATOM 874 C C . ARG A 1 102 ? -12.644 -2.514 -3.073 1.00 92.94 102 ARG A C 1
ATOM 876 O O . ARG A 1 102 ? -13.764 -2.102 -2.790 1.00 92.94 102 ARG A O 1
ATOM 883 N N . LEU A 1 103 ? -11.864 -3.129 -2.185 1.00 91.69 103 LEU A N 1
ATOM 884 C CA . LEU A 1 103 ? -12.294 -3.441 -0.817 1.00 91.69 103 LEU A CA 1
ATOM 885 C C . LEU A 1 103 ? -12.551 -2.186 0.022 1.00 91.69 103 LEU A C 1
ATOM 887 O O . LEU A 1 103 ? -13.417 -2.190 0.899 1.00 91.69 103 LEU A O 1
ATOM 891 N N . THR A 1 104 ? -11.805 -1.108 -0.230 1.00 89.19 104 THR A N 1
ATOM 892 C CA . THR A 1 104 ? -12.083 0.186 0.402 1.00 89.19 104 THR A CA 1
ATOM 893 C C . THR A 1 104 ? -13.432 0.722 -0.055 1.00 89.19 104 THR A C 1
ATOM 895 O O . THR A 1 104 ? -14.233 1.122 0.788 1.00 89.19 104 THR A O 1
ATOM 898 N N . TRP A 1 105 ? -13.698 0.697 -1.362 1.00 89.69 105 TRP A N 1
ATOM 899 C CA . TRP A 1 105 ? -14.955 1.183 -1.924 1.00 89.69 105 TRP A CA 1
ATOM 900 C C . TRP A 1 105 ? -16.162 0.406 -1.389 1.00 89.69 105 TRP A C 1
ATOM 902 O O . TRP A 1 105 ? -17.089 1.002 -0.854 1.00 89.69 105 TRP A O 1
ATOM 912 N N . GLU A 1 106 ? -16.096 -0.928 -1.388 1.00 90.62 106 GLU A N 1
ATOM 913 C CA . GLU A 1 106 ? -17.151 -1.780 -0.818 1.00 90.62 106 GLU A CA 1
ATOM 914 C C . GLU A 1 106 ? -17.426 -1.470 0.655 1.00 90.62 106 GLU A C 1
ATOM 916 O O . GLU A 1 106 ? -18.565 -1.531 1.119 1.00 90.62 106 GLU A O 1
ATOM 921 N N . ARG A 1 107 ? -16.389 -1.125 1.425 1.00 84.81 107 ARG A N 1
ATOM 922 C CA . ARG A 1 107 ? -16.560 -0.757 2.831 1.00 84.81 107 ARG A CA 1
ATOM 923 C C . ARG A 1 107 ? -17.259 0.590 2.997 1.00 84.81 107 ARG A C 1
ATOM 925 O O . ARG A 1 107 ? -17.998 0.743 3.969 1.00 84.81 107 ARG A O 1
ATOM 932 N N . LEU A 1 108 ? -17.002 1.547 2.108 1.00 85.00 108 LEU A N 1
ATOM 933 C CA . LEU A 1 108 ? -17.664 2.852 2.112 1.00 85.00 108 LEU A CA 1
ATOM 934 C C . LEU A 1 108 ? -19.136 2.708 1.714 1.00 85.00 108 LEU A C 1
ATOM 936 O O . LEU A 1 108 ? -19.991 3.127 2.489 1.00 85.00 108 LEU A O 1
ATOM 940 N N . ASP A 1 109 ? -19.426 1.995 0.624 1.00 85.81 109 ASP A N 1
ATOM 941 C CA . ASP A 1 109 ? -20.797 1.732 0.164 1.00 85.81 109 ASP A CA 1
ATOM 942 C C . ASP A 1 109 ? -21.636 1.029 1.245 1.00 85.81 109 ASP A C 1
ATOM 944 O O . ASP A 1 109 ? -22.784 1.390 1.500 1.00 85.81 109 ASP A O 1
ATOM 948 N N . ASN A 1 110 ? -21.065 0.029 1.927 1.00 80.31 110 ASN A N 1
ATOM 949 C CA . ASN A 1 110 ? -21.760 -0.667 3.011 1.00 80.31 110 ASN A CA 1
ATOM 950 C C . ASN A 1 110 ? -22.046 0.253 4.206 1.00 80.31 110 ASN A C 1
ATOM 952 O O . ASN A 1 110 ? -23.108 0.146 4.812 1.00 80.31 110 ASN A O 1
ATOM 956 N N . LYS A 1 111 ? -21.128 1.172 4.532 1.00 74.75 111 LYS A N 1
ATOM 957 C CA . LYS A 1 111 ? -21.352 2.158 5.597 1.00 74.75 111 LYS A CA 1
ATOM 958 C C . LYS A 1 111 ? -22.450 3.152 5.240 1.00 74.75 111 LYS A C 1
ATOM 960 O O . LYS A 1 111 ? -23.233 3.499 6.114 1.00 74.75 111 LYS A O 1
ATOM 965 N N . GLU A 1 112 ? -22.505 3.613 3.995 1.00 70.81 112 GLU A N 1
ATOM 966 C CA . GLU A 1 112 ? -23.573 4.511 3.539 1.00 70.81 112 GLU A CA 1
ATOM 967 C C . GLU A 1 112 ? -24.939 3.828 3.661 1.00 70.81 112 GLU A C 1
ATOM 969 O O . GLU A 1 112 ? -25.851 4.388 4.262 1.00 70.81 112 GLU A O 1
ATOM 974 N N . ARG A 1 113 ? -25.044 2.563 3.236 1.00 67.19 113 ARG A N 1
ATOM 975 C CA . ARG A 1 113 ? -26.276 1.766 3.374 1.00 67.19 113 ARG A CA 1
ATOM 976 C C . ARG A 1 113 ? -26.692 1.526 4.825 1.00 67.19 113 ARG A C 1
ATOM 978 O O . ARG A 1 113 ? -27.881 1.545 5.120 1.00 67.19 113 ARG A O 1
ATOM 985 N N . GLU A 1 114 ? -25.742 1.279 5.728 1.00 69.38 114 GLU A N 1
ATOM 986 C CA . GLU A 1 114 ? -26.022 1.141 7.166 1.00 69.38 114 GLU A CA 1
ATOM 987 C C . GLU A 1 114 ? -26.540 2.455 7.772 1.00 69.38 114 GLU A C 1
ATOM 989 O O . GLU A 1 114 ? -27.427 2.422 8.619 1.00 69.38 114 GLU A O 1
ATOM 994 N N . VAL A 1 115 ? -26.022 3.608 7.332 1.00 68.44 115 VAL A N 1
ATOM 995 C CA . VAL A 1 115 ? -26.495 4.930 7.777 1.00 68.44 115 VAL A CA 1
ATOM 996 C C . VAL A 1 115 ? -27.882 5.250 7.217 1.00 68.44 115 VAL A C 1
ATOM 998 O O . VAL A 1 115 ? -28.698 5.794 7.944 1.00 68.44 115 VAL A O 1
ATOM 1001 N N . GLU A 1 116 ? -28.167 4.908 5.959 1.00 64.88 116 GLU A N 1
ATOM 1002 C CA . GLU A 1 116 ? -29.482 5.135 5.335 1.00 64.88 116 GLU A CA 1
ATOM 1003 C C . GLU A 1 116 ? -30.589 4.212 5.873 1.00 64.88 116 GLU A C 1
ATOM 1005 O O . GLU A 1 116 ? -31.771 4.538 5.777 1.00 64.88 116 GLU A O 1
ATOM 1010 N N . ALA A 1 117 ? -30.225 3.051 6.424 1.00 57.47 117 ALA A N 1
ATOM 1011 C CA . ALA A 1 117 ? -31.164 2.093 7.006 1.00 57.47 117 ALA A CA 1
ATOM 1012 C C . ALA A 1 117 ? -31.593 2.432 8.451 1.00 57.47 117 ALA A C 1
ATOM 1014 O O . ALA A 1 117 ? -32.441 1.725 9.010 1.00 57.47 117 ALA A O 1
ATOM 1015 N N . HIS A 1 118 ? -31.015 3.474 9.055 1.00 50.62 118 HIS A N 1
ATOM 1016 C CA . HIS A 1 118 ? -31.258 3.921 10.430 1.00 50.62 118 HIS A CA 1
ATOM 1017 C C . HIS A 1 118 ? -31.825 5.342 10.480 1.00 50.62 118 HIS A C 1
ATOM 1019 O O . HIS A 1 118 ? -32.629 5.590 11.408 1.00 50.62 118 HIS A O 1
#

Mean predicted aligned error: 6.21 Å

InterPro domains:
  IPR000863 Sulfotransferase domain [PF00685] (11-111)
  IPR027417 P-loop containing nucleoside triphosphate hydrolase [G3DSA:3.40.50.300] (1-114)
  IPR027417 P-loop containing nucleoside triphosphate hydrolase [SSF52540] (9-110)

Solvent-accessible surface area (backbone atoms only — not comparable to full-atom values): 7456 Å² total; per-residue (Å²): 131,82,80,74,89,47,66,65,63,53,45,51,35,36,39,35,75,88,78,48,57,72,62,55,62,73,68,36,49,80,93,58,52,83,38,74,71,68,39,58,90,76,51,87,85,54,94,91,60,86,85,85,86,90,86,73,63,66,69,59,50,50,55,53,46,53,56,47,56,62,64,44,81,95,59,84,75,66,58,69,69,64,45,49,54,31,54,76,68,37,70,44,82,77,57,31,63,67,59,33,51,50,47,45,48,56,54,50,55,52,51,52,52,58,59,74,75,106

Secondary structure (DSSP, 8-state):
----S-HHHHHHHS-BTTTS-HHHHHT--SS---B--S-GGGSPP-TTS--------HHHHHHHHHHHHHHSTTS----HHHHHHHHHTT-SSS--HHHHHHHHHHHHHHHHHHHHT-

Sequence (118 aa):
QPFDTDYKDFFERFPYVELDDEQAIIKMRRPGALRSHLPMNRIPYNSQAKYICVIRNPKDVCVSYYIFYNTWGGVRRLNFDQFFELFIQGRLPFNDYFECLRLTWERLDNKEREVEAH

Foldseek 3Di:
DPDPPDVVLVCLQEPEPVPDDPVSVVNHDPPGYYDYLDAPVPDDDDPPDDDDDDDDDVVVVLVVVLVVQQVDPPDDRDDSVVSVVCQCVQNDPSGHPVNSVVSVVVVVVVVVVVVVVD

pLDDT: mean 87.04, std 10.93, range [44.22, 98.06]

Radius of gyration: 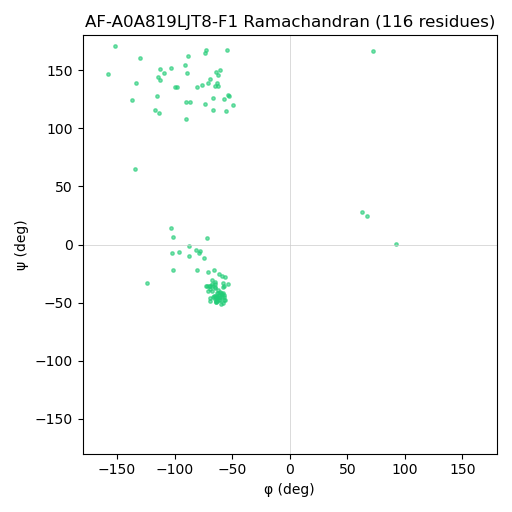16.99 Å; Cα contacts (8 Å, |Δi|>4): 76; chains: 1; bounding box: 49×33×42 Å

Nearest PDB structures (foldseek):
  5mex-assembly1_A  TM=7.869E-01  e=1.607E-01  Arabidopsis thaliana

Organism: NCBI:txid392033